Protein AF-A0A819MXW6-F1 (afdb_monomer_lite)

Secondary structure (DSSP, 8-state):
--HHHHHHHHHHHHHHHHHHHHHHHHHHHTTSS-GGGG---TTT---HHHHHHHHHHHHHHHHHS-HHHHHHHHHHHHHHHHHHHHHHHHHHHHH-TTS--SS--TT--

Structure (mmCIF, N/CA/C/O backbone):
data_AF-A0A819MXW6-F1
#
_entry.id   AF-A0A819MXW6-F1
#
loop_
_atom_site.group_PDB
_atom_site.id
_atom_site.type_symbol
_atom_site.label_atom_id
_atom_site.label_alt_id
_atom_site.label_comp_id
_atom_site.label_asym_id
_atom_site.label_entity_id
_atom_site.label_seq_id
_atom_site.pdbx_PDB_ins_code
_atom_site.Cartn_x
_atom_site.Cartn_y
_atom_site.Cartn_z
_atom_site.occupancy
_atom_site.B_iso_or_e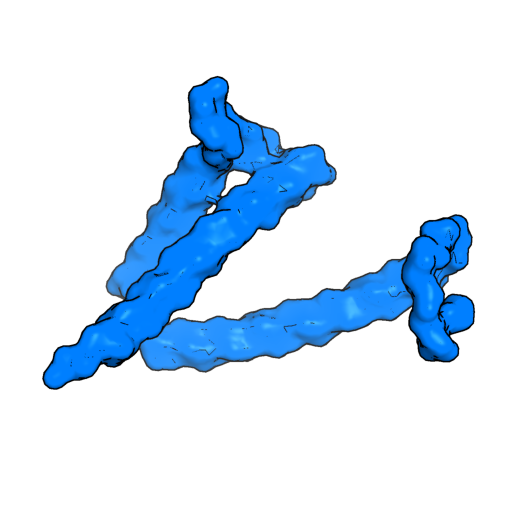quiv
_atom_site.auth_seq_id
_atom_site.auth_comp_id
_atom_site.auth_asym_id
_atom_site.auth_atom_id
_atom_site.pdbx_PDB_model_num
ATOM 1 N N . MET A 1 1 ? 12.802 13.125 -26.694 1.00 53.44 1 MET A N 1
ATOM 2 C CA . MET A 1 1 ? 12.553 12.182 -25.583 1.00 53.44 1 MET A CA 1
ATOM 3 C C . MET A 1 1 ? 11.896 12.985 -24.483 1.00 53.44 1 MET A C 1
ATOM 5 O O . MET A 1 1 ? 12.552 13.777 -23.820 1.00 53.44 1 MET A O 1
ATOM 9 N N . ASP A 1 2 ? 10.575 12.910 -24.430 1.00 79.19 2 ASP A N 1
ATOM 10 C CA . ASP A 1 2 ? 9.726 13.877 -23.742 1.00 79.19 2 ASP A CA 1
ATOM 11 C C . ASP A 1 2 ? 9.744 13.643 -22.232 1.00 79.19 2 ASP A C 1
ATOM 13 O O . ASP A 1 2 ? 9.529 12.521 -21.782 1.00 79.19 2 ASP A O 1
ATOM 17 N N . LEU A 1 3 ? 9.952 14.697 -21.436 1.00 85.25 3 LEU A N 1
ATOM 18 C CA . LEU A 1 3 ? 9.963 14.667 -19.961 1.00 85.25 3 LEU A CA 1
ATOM 19 C C . LEU A 1 3 ? 8.802 13.842 -19.360 1.00 85.25 3 LEU A C 1
ATOM 21 O O . LEU A 1 3 ? 8.952 13.180 -18.334 1.00 85.25 3 LEU A O 1
ATOM 25 N N . ARG A 1 4 ? 7.652 13.829 -20.044 1.00 83.88 4 ARG A N 1
ATOM 26 C CA . ARG A 1 4 ? 6.445 13.073 -19.681 1.00 83.88 4 ARG A CA 1
ATOM 27 C C . ARG A 1 4 ? 6.646 11.553 -19.690 1.00 83.88 4 ARG A C 1
ATOM 29 O O . ARG A 1 4 ? 6.103 10.881 -18.821 1.00 83.88 4 ARG A O 1
ATOM 36 N N . ALA A 1 5 ? 7.439 11.019 -20.619 1.00 89.94 5 ALA A N 1
ATOM 37 C CA . ALA A 1 5 ? 7.674 9.580 -20.753 1.00 89.94 5 ALA A CA 1
ATOM 38 C C . ALA A 1 5 ? 8.406 8.980 -19.539 1.00 89.94 5 ALA A C 1
ATOM 40 O O . ALA A 1 5 ? 8.239 7.801 -19.249 1.00 89.94 5 ALA A O 1
ATOM 41 N N . ILE A 1 6 ? 9.182 9.792 -18.813 1.00 89.94 6 ILE A N 1
ATOM 42 C CA . ILE A 1 6 ? 9.935 9.361 -17.625 1.00 89.94 6 ILE A CA 1
ATOM 43 C C . ILE A 1 6 ? 9.199 9.758 -16.341 1.00 89.94 6 ILE A C 1
ATOM 45 O O . ILE A 1 6 ? 9.156 8.979 -15.388 1.00 89.94 6 ILE A O 1
ATOM 49 N N . ALA A 1 7 ? 8.584 10.945 -16.314 1.00 91.94 7 ALA A N 1
ATOM 50 C CA . ALA A 1 7 ? 7.920 11.469 -15.122 1.00 91.94 7 ALA A CA 1
ATOM 51 C C . ALA A 1 7 ? 6.706 10.628 -14.689 1.00 91.94 7 ALA A C 1
ATOM 53 O O . ALA A 1 7 ? 6.508 10.397 -13.498 1.00 91.94 7 ALA A O 1
ATOM 54 N N . THR A 1 8 ? 5.895 10.143 -15.633 1.00 90.19 8 THR A N 1
ATOM 55 C CA . THR A 1 8 ? 4.681 9.375 -15.313 1.00 90.19 8 THR A CA 1
ATOM 56 C C . THR A 1 8 ? 4.959 8.002 -14.680 1.00 90.19 8 THR A C 1
ATOM 58 O O . THR A 1 8 ? 4.403 7.738 -13.612 1.00 90.19 8 THR A O 1
ATOM 61 N N . PRO A 1 9 ? 5.809 7.123 -15.249 1.00 90.06 9 PRO A N 1
ATOM 62 C CA . PRO A 1 9 ? 6.060 5.810 -14.647 1.00 90.06 9 PRO A CA 1
ATOM 63 C C . PRO A 1 9 ? 6.791 5.885 -13.299 1.00 90.06 9 PRO A C 1
ATOM 65 O O . PRO A 1 9 ? 6.665 4.968 -12.494 1.00 90.06 9 PRO A O 1
ATOM 68 N N . THR A 1 10 ? 7.516 6.971 -13.013 1.00 91.00 10 THR A N 1
ATOM 69 C CA . THR A 1 10 ? 8.186 7.161 -11.714 1.00 91.00 10 THR A CA 1
ATOM 70 C C . THR A 1 10 ? 7.280 7.785 -10.656 1.00 91.00 10 THR A C 1
ATOM 72 O O . THR A 1 10 ? 7.349 7.391 -9.493 1.00 91.00 10 THR A O 1
ATOM 75 N N . THR A 1 11 ? 6.403 8.729 -11.015 1.00 94.19 11 THR A N 1
ATOM 76 C CA . THR A 1 11 ? 5.578 9.437 -10.019 1.00 94.19 11 THR A CA 1
ATOM 77 C C . THR A 1 11 ? 4.502 8.552 -9.383 1.00 94.19 11 THR A C 1
ATOM 79 O O . THR A 1 11 ? 4.326 8.594 -8.168 1.00 94.19 11 THR A O 1
ATOM 82 N N . VAL A 1 12 ? 3.832 7.698 -10.165 1.00 92.06 12 VAL A N 1
ATOM 83 C CA . VAL A 1 12 ? 2.729 6.846 -9.680 1.00 92.06 12 VAL A CA 1
ATOM 84 C C . VAL A 1 12 ? 3.155 5.914 -8.532 1.00 92.06 12 VAL A C 1
ATOM 86 O O . VAL A 1 12 ? 2.539 5.990 -7.466 1.00 92.06 12 VAL A O 1
ATOM 89 N N . PRO A 1 13 ? 4.202 5.072 -8.664 1.00 90.44 13 PRO A N 1
ATOM 90 C CA . PRO A 1 13 ? 4.611 4.183 -7.576 1.00 90.44 13 PRO A CA 1
ATOM 91 C C . PRO A 1 13 ? 5.098 4.950 -6.339 1.00 90.44 13 PRO A C 1
ATOM 93 O O . PRO A 1 13 ? 4.826 4.522 -5.218 1.00 90.44 13 PRO A O 1
ATOM 96 N N . LEU A 1 14 ? 5.743 6.113 -6.513 1.00 90.88 14 LEU A N 1
ATOM 97 C CA . LEU A 1 14 ? 6.141 6.972 -5.392 1.00 90.88 14 LEU A CA 1
ATOM 98 C C . LEU A 1 14 ? 4.919 7.461 -4.600 1.00 90.88 14 LEU A C 1
ATOM 100 O O . LEU A 1 14 ? 4.895 7.350 -3.374 1.00 90.88 14 LEU A O 1
ATOM 104 N N . THR A 1 15 ? 3.877 7.950 -5.277 1.00 92.94 15 THR A N 1
ATOM 105 C CA . THR A 1 15 ? 2.635 8.380 -4.615 1.00 92.94 15 THR A CA 1
ATOM 106 C C . THR A 1 15 ? 1.926 7.219 -3.911 1.00 92.94 15 THR A C 1
ATOM 108 O O . THR A 1 15 ? 1.392 7.400 -2.811 1.00 92.94 15 THR A O 1
ATOM 111 N N . LEU A 1 16 ? 1.943 6.016 -4.493 1.00 91.00 16 LEU A N 1
ATOM 112 C CA . LEU A 1 16 ? 1.326 4.831 -3.890 1.00 91.00 16 LEU A CA 1
ATOM 113 C C . LEU A 1 16 ? 2.064 4.364 -2.630 1.00 91.00 16 LEU A C 1
ATOM 115 O O . LEU A 1 16 ? 1.40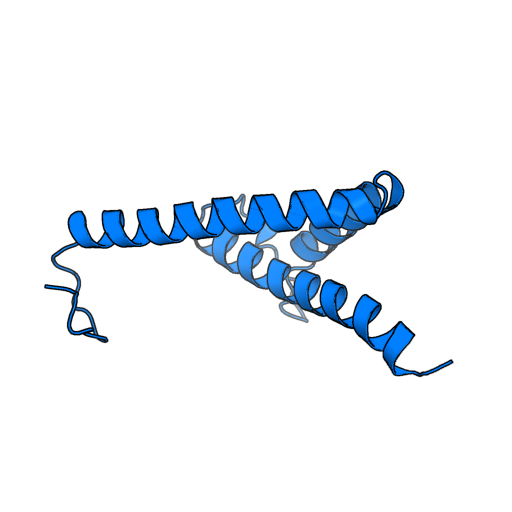9 4.097 -1.624 1.00 91.00 16 LEU A O 1
ATOM 119 N N . LEU A 1 17 ? 3.400 4.347 -2.631 1.00 88.81 17 LEU A N 1
ATOM 120 C CA . LEU A 1 17 ? 4.200 4.020 -1.442 1.00 88.81 17 LEU A CA 1
ATOM 121 C C . LEU A 1 17 ? 3.915 4.994 -0.288 1.00 88.81 17 LEU A C 1
ATOM 123 O O . LEU A 1 17 ? 3.716 4.584 0.859 1.00 88.81 17 LEU A O 1
ATOM 127 N N . LEU A 1 18 ? 3.811 6.289 -0.594 1.00 88.31 18 LEU A N 1
ATOM 128 C CA . LEU A 1 18 ? 3.436 7.308 0.390 1.00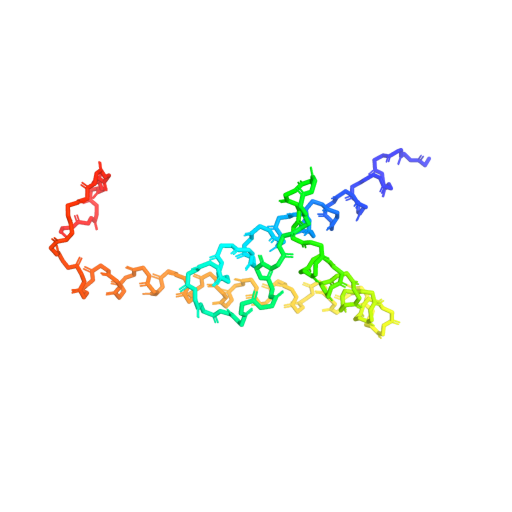 88.31 18 LEU A CA 1
ATOM 129 C C . LEU A 1 18 ? 1.998 7.123 0.904 1.00 88.31 18 LEU A C 1
ATOM 131 O O . LEU A 1 18 ? 1.731 7.368 2.079 1.00 88.31 18 LEU A O 1
ATOM 135 N N . SER A 1 19 ? 1.077 6.659 0.059 1.00 89.44 19 SER A N 1
ATOM 136 C CA . SER A 1 19 ? -0.316 6.394 0.448 1.00 89.44 19 SER A CA 1
ATOM 137 C C . SER A 1 19 ? -0.439 5.141 1.325 1.00 89.44 19 SER A C 1
ATOM 139 O O . SER A 1 19 ? -1.121 5.162 2.350 1.00 89.44 19 SER A O 1
ATOM 141 N N . GLN A 1 20 ? 0.272 4.068 0.971 1.00 87.44 20 GLN A N 1
ATOM 142 C CA . GLN A 1 20 ? 0.242 2.779 1.667 1.00 87.44 20 GLN A CA 1
ATOM 143 C C . GLN A 1 20 ? 0.685 2.897 3.131 1.00 87.44 20 GLN A C 1
ATOM 145 O O . GLN A 1 20 ? 0.070 2.318 4.026 1.00 87.44 20 GLN A O 1
ATOM 150 N N . THR A 1 21 ? 1.713 3.702 3.399 1.00 84.06 21 THR A N 1
ATOM 151 C CA . THR A 1 21 ? 2.236 3.902 4.761 1.00 84.06 21 THR A CA 1
ATOM 152 C C . THR A 1 21 ? 1.214 4.525 5.717 1.00 84.06 21 THR A C 1
ATOM 154 O O . THR A 1 21 ? 1.214 4.192 6.903 1.00 84.06 21 THR A O 1
ATOM 157 N N . ARG A 1 22 ? 0.296 5.366 5.216 1.00 81.75 22 ARG A N 1
ATOM 158 C CA . ARG A 1 22 ? -0.803 5.937 6.015 1.00 81.75 22 ARG A CA 1
ATOM 159 C C . ARG A 1 22 ? -1.864 4.897 6.356 1.00 81.75 22 ARG A C 1
ATOM 161 O O . ARG A 1 22 ? -2.304 4.854 7.499 1.00 81.75 22 ARG A O 1
ATOM 168 N N . ILE A 1 23 ? -2.223 4.051 5.390 1.00 84.00 23 ILE A N 1
ATOM 169 C CA . ILE A 1 23 ? -3.194 2.965 5.585 1.00 84.00 23 ILE A CA 1
ATOM 170 C C . ILE A 1 23 ? -2.673 1.978 6.636 1.00 84.00 23 ILE A C 1
ATOM 172 O O . ILE A 1 23 ? -3.397 1.619 7.563 1.00 84.00 23 ILE A O 1
ATOM 176 N N . PHE A 1 24 ? -1.398 1.588 6.551 1.00 80.25 24 PHE A N 1
ATOM 177 C CA . PHE A 1 24 ? -0.794 0.708 7.554 1.00 80.25 24 PHE A CA 1
ATOM 178 C C . PHE A 1 24 ? -0.725 1.341 8.941 1.00 80.25 24 PHE A C 1
ATOM 180 O O . PHE A 1 24 ? -0.936 0.645 9.931 1.00 80.25 24 PHE A O 1
ATOM 187 N N . TYR A 1 25 ? -0.475 2.647 9.026 1.00 78.19 25 TYR A N 1
ATOM 188 C CA . TYR A 1 25 ? -0.506 3.359 10.299 1.00 78.19 25 TYR A CA 1
ATOM 189 C C . TYR A 1 25 ? -1.904 3.337 10.934 1.00 78.19 25 TYR A C 1
ATOM 191 O O . TYR A 1 25 ? -2.029 2.974 12.103 1.00 78.19 25 TYR A O 1
ATOM 199 N N . THR A 1 26 ? -2.956 3.654 10.170 1.00 78.31 26 THR A N 1
ATOM 200 C CA . THR A 1 26 ? -4.338 3.600 10.678 1.00 78.31 26 THR A CA 1
ATOM 201 C C . THR A 1 26 ? -4.745 2.177 11.057 1.00 78.31 26 THR A C 1
ATOM 203 O O . THR A 1 26 ? -5.268 1.970 12.141 1.00 78.31 26 THR A O 1
ATOM 206 N N . MET A 1 27 ? -4.397 1.172 10.246 1.00 78.38 27 MET A N 1
ATOM 207 C CA . MET A 1 27 ? -4.691 -0.236 10.552 1.00 78.38 27 MET A CA 1
ATOM 208 C C . MET A 1 27 ? -3.953 -0.756 11.798 1.00 78.38 27 MET A C 1
ATOM 210 O O . MET A 1 27 ? -4.485 -1.595 12.525 1.00 78.38 27 MET A O 1
ATOM 214 N N . ALA A 1 28 ? -2.732 -0.277 12.058 1.00 73.50 28 ALA A N 1
ATOM 215 C CA . ALA A 1 28 ? -1.992 -0.598 13.278 1.00 73.50 28 ALA A CA 1
ATOM 216 C C . ALA A 1 28 ? -2.559 0.130 14.508 1.00 73.50 28 ALA A C 1
ATOM 218 O O . ALA A 1 28 ? -2.550 -0.429 15.602 1.00 73.50 28 ALA A O 1
ATOM 219 N N . HIS A 1 29 ? -3.091 1.343 14.331 1.00 69.19 29 HIS A N 1
ATOM 220 C CA . HIS A 1 29 ? -3.802 2.076 15.380 1.00 69.19 29 HIS A CA 1
ATOM 221 C C . HIS A 1 29 ? -5.154 1.429 15.725 1.00 69.19 29 HIS A C 1
ATOM 223 O O . HIS A 1 29 ? -5.518 1.354 16.895 1.00 69.19 29 HIS A O 1
ATOM 229 N N . ASP A 1 30 ? -5.852 0.883 14.727 1.00 73.25 30 ASP A N 1
ATOM 230 C CA . ASP A 1 30 ? -7.107 0.140 14.898 1.00 73.25 30 ASP A CA 1
ATOM 231 C C . ASP A 1 30 ? -6.888 -1.274 15.490 1.00 73.25 30 ASP A C 1
ATOM 233 O O . ASP A 1 30 ? -7.841 -2.022 15.702 1.00 73.25 30 ASP A O 1
ATOM 237 N N . GLY A 1 31 ? -5.633 -1.656 15.772 1.00 66.19 31 GLY A N 1
ATOM 238 C CA . GLY A 1 31 ? -5.263 -2.918 16.424 1.00 66.19 31 GLY A CA 1
ATOM 239 C C . GLY A 1 31 ? -5.244 -4.147 15.507 1.00 66.19 31 GLY A C 1
ATOM 240 O O . GLY A 1 31 ? -4.964 -5.248 15.978 1.00 66.19 31 GLY A O 1
ATOM 241 N N . SER A 1 32 ? -5.497 -3.983 14.202 1.00 61.66 32 SER A N 1
ATOM 242 C CA . SER A 1 32 ? -5.514 -5.086 13.224 1.00 61.66 32 SER A CA 1
ATOM 243 C C . SER A 1 32 ? -4.114 -5.562 12.811 1.00 61.66 32 SER A C 1
ATOM 245 O O . SER A 1 32 ? -3.980 -6.615 12.187 1.00 61.66 32 SER A O 1
ATOM 247 N N . LEU A 1 33 ? -3.073 -4.789 13.122 1.00 61.19 33 LEU A N 1
ATOM 248 C CA . LEU A 1 33 ? -1.674 -5.079 12.809 1.00 61.19 33 LEU A CA 1
ATOM 249 C C . LEU A 1 33 ? -0.817 -4.911 14.078 1.00 61.19 33 LEU A C 1
ATOM 251 O O . LEU A 1 33 ? -1.135 -4.065 14.915 1.00 61.19 33 LEU A O 1
ATOM 255 N N . PRO A 1 34 ? 0.274 -5.684 14.250 1.00 57.62 34 PRO A N 1
ATOM 256 C CA . PRO A 1 34 ? 1.114 -5.614 15.445 1.00 57.62 34 PRO A CA 1
ATOM 257 C C . PRO A 1 34 ? 1.668 -4.198 15.673 1.00 57.62 34 PRO A C 1
ATOM 259 O O . PRO A 1 34 ? 2.197 -3.570 14.753 1.00 57.62 34 PRO A O 1
ATOM 262 N N . LEU A 1 35 ? 1.606 -3.728 16.929 1.00 59.19 35 LEU A N 1
ATOM 263 C CA . LEU A 1 35 ? 1.925 -2.356 17.378 1.00 59.19 35 LEU A CA 1
ATOM 264 C C . LEU A 1 35 ? 3.311 -1.837 16.942 1.00 59.19 35 LEU A C 1
ATOM 266 O O . LEU A 1 35 ? 3.570 -0.636 16.942 1.00 59.19 35 LEU A O 1
ATOM 270 N N . VAL A 1 36 ? 4.213 -2.740 16.556 1.00 61.06 36 VAL A N 1
ATOM 271 C CA . VAL A 1 36 ? 5.553 -2.430 16.041 1.00 61.06 36 VAL A CA 1
ATOM 272 C C . VAL A 1 36 ? 5.487 -1.595 14.751 1.00 61.06 36 VAL A C 1
ATOM 274 O O . VAL A 1 36 ? 6.353 -0.75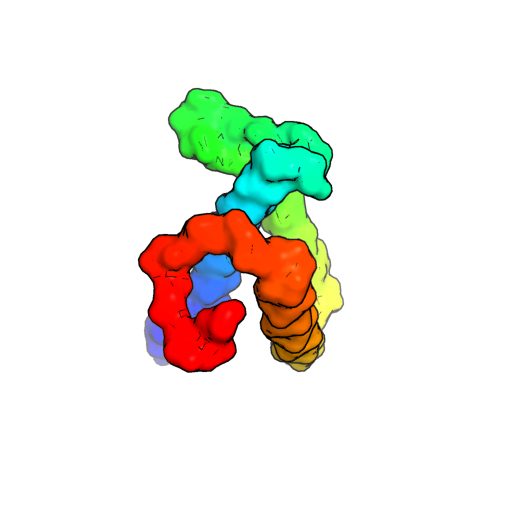0 14.530 1.00 61.06 36 VAL A O 1
ATOM 277 N N . LEU A 1 37 ? 4.429 -1.755 13.946 1.00 57.28 37 LEU A N 1
ATOM 278 C CA . LEU A 1 37 ? 4.161 -0.962 12.734 1.00 57.28 37 LEU A CA 1
ATOM 279 C C . LEU A 1 37 ? 3.598 0.441 13.041 1.00 57.28 37 LEU A C 1
ATOM 281 O O . LEU A 1 37 ? 3.674 1.334 12.197 1.00 57.28 37 LEU A O 1
ATOM 285 N N . ALA A 1 38 ? 3.088 0.664 14.258 1.00 56.19 38 ALA A N 1
ATOM 286 C CA . ALA A 1 38 ? 2.624 1.968 14.738 1.00 56.19 38 ALA A CA 1
ATOM 287 C C . ALA A 1 38 ? 3.750 2.810 15.370 1.00 56.19 38 ALA A C 1
ATOM 289 O O . ALA A 1 38 ? 3.502 3.925 15.836 1.00 56.19 38 ALA A O 1
ATOM 290 N N . LYS A 1 39 ? 4.996 2.307 15.402 1.00 57.00 39 LYS A N 1
ATOM 291 C CA . LYS A 1 39 ? 6.132 3.016 16.006 1.00 57.00 39 LYS A CA 1
ATOM 292 C C . LYS A 1 39 ? 6.555 4.201 15.131 1.00 57.00 39 LYS A C 1
ATOM 294 O O . LYS A 1 39 ? 7.403 4.093 14.245 1.00 57.00 39 LYS A O 1
ATOM 299 N N . LEU A 1 40 ? 5.935 5.344 15.402 1.00 58.75 40 LEU A N 1
ATOM 300 C CA . LEU A 1 40 ? 6.225 6.634 14.786 1.00 58.75 40 LEU A CA 1
ATOM 301 C C . LEU A 1 40 ? 7.629 7.121 15.150 1.00 58.75 40 LEU A C 1
ATOM 303 O O . LEU A 1 40 ? 8.091 6.963 16.283 1.00 58.75 40 LEU A O 1
ATOM 307 N N . HIS A 1 41 ? 8.305 7.759 14.194 1.00 52.94 41 HIS A N 1
ATOM 308 C CA . HIS A 1 41 ? 9.506 8.525 14.506 1.00 52.94 41 HIS A CA 1
ATOM 309 C C . HIS A 1 41 ? 9.121 9.809 15.263 1.00 52.94 41 HIS A C 1
ATOM 311 O O . HIS A 1 41 ? 8.260 10.560 14.809 1.00 52.94 41 HIS A O 1
ATOM 317 N N . SER A 1 42 ? 9.776 10.071 16.400 1.00 48.09 42 SER A N 1
ATOM 318 C CA . SER A 1 42 ? 9.395 11.117 17.367 1.00 48.09 42 SER A CA 1
ATOM 319 C C . SER A 1 42 ? 9.493 12.564 16.855 1.00 48.09 42 SER A C 1
ATOM 321 O O . SER A 1 42 ? 8.953 13.448 17.509 1.00 48.09 42 SER A O 1
ATOM 323 N N . GLN A 1 43 ? 10.182 12.827 15.737 1.00 52.88 43 GLN A N 1
ATOM 324 C CA . GLN A 1 43 ? 10.361 14.188 15.200 1.00 52.88 43 GLN A CA 1
ATOM 325 C C . GLN A 1 43 ? 9.568 14.475 13.920 1.00 52.88 43 GLN A C 1
ATOM 327 O O . GLN A 1 43 ? 9.171 15.611 13.700 1.00 52.88 43 GLN A O 1
ATOM 332 N N . THR A 1 44 ? 9.328 13.472 13.071 1.00 59.69 44 THR A N 1
ATOM 333 C CA . THR A 1 44 ? 8.637 13.666 11.781 1.00 59.69 44 THR A CA 1
ATOM 334 C C . THR A 1 44 ? 7.238 13.067 11.750 1.00 59.69 44 THR A C 1
ATOM 336 O O . THR A 1 44 ? 6.544 13.220 10.748 1.00 59.69 44 THR A O 1
ATOM 339 N N . THR A 1 45 ? 6.828 12.347 12.804 1.00 61.59 45 THR A N 1
ATOM 340 C CA . THR A 1 45 ? 5.528 11.650 12.872 1.00 61.59 45 THR A CA 1
ATOM 341 C C . THR A 1 45 ? 5.301 10.753 11.645 1.00 61.59 45 THR A C 1
ATOM 343 O O . THR A 1 45 ? 4.174 10.470 11.248 1.00 61.59 45 THR A O 1
ATOM 346 N N . THR A 1 46 ? 6.390 10.297 11.016 1.00 64.62 46 THR A N 1
ATOM 347 C CA . THR A 1 46 ? 6.337 9.392 9.871 1.00 64.62 46 THR A CA 1
ATOM 348 C C . THR A 1 46 ? 6.490 7.951 10.362 1.00 64.62 46 THR A C 1
ATOM 350 O O . THR A 1 46 ? 7.360 7.670 11.201 1.00 64.62 46 THR A O 1
ATOM 353 N N . PRO A 1 47 ? 5.652 7.017 9.880 1.00 68.44 47 PRO A N 1
ATOM 354 C CA . PRO A 1 47 ? 5.750 5.600 10.214 1.00 68.44 47 PRO A CA 1
ATOM 355 C C . PRO A 1 47 ? 6.920 4.963 9.445 1.00 68.44 47 PRO A C 1
ATOM 357 O O . PRO A 1 47 ? 6.736 4.249 8.463 1.00 68.44 47 PRO A O 1
ATOM 360 N N . TRP A 1 48 ? 8.149 5.253 9.885 1.00 72.19 48 TRP A N 1
ATOM 361 C CA . TRP A 1 48 ? 9.384 4.849 9.202 1.00 72.19 48 TRP A CA 1
ATOM 362 C C . TRP A 1 48 ? 9.541 3.326 9.083 1.00 72.19 48 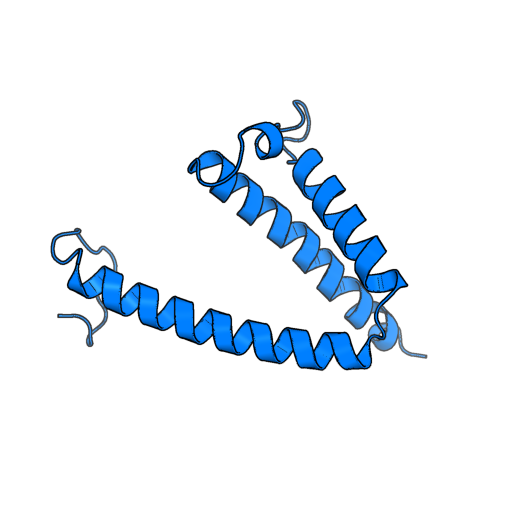TRP A C 1
ATOM 364 O O . TRP A 1 48 ? 10.044 2.848 8.069 1.00 72.19 48 TRP A O 1
ATOM 374 N N . VAL A 1 49 ? 9.062 2.566 10.075 1.00 73.44 49 VAL A N 1
ATOM 375 C CA . VAL A 1 49 ? 9.086 1.093 10.064 1.00 73.44 49 VAL A CA 1
ATOM 376 C C . VAL A 1 49 ? 8.228 0.555 8.916 1.00 73.44 49 VAL A C 1
ATOM 378 O O . VAL A 1 49 ? 8.695 -0.264 8.128 1.00 73.44 49 VAL A O 1
ATOM 381 N N . SER A 1 50 ? 7.005 1.067 8.762 1.00 77.06 50 SER A N 1
ATOM 382 C CA . SER A 1 50 ? 6.082 0.661 7.694 1.00 77.06 50 SER A CA 1
ATOM 383 C C . SER A 1 50 ? 6.593 1.057 6.309 1.00 77.06 50 SER A C 1
ATOM 385 O O . SER A 1 50 ? 6.469 0.275 5.366 1.00 77.06 50 SER A O 1
ATOM 387 N N . THR A 1 51 ? 7.217 2.234 6.183 1.00 84.44 51 THR A N 1
ATOM 388 C CA . THR A 1 51 ? 7.849 2.676 4.930 1.00 84.44 51 THR A CA 1
ATOM 389 C C . THR A 1 51 ? 9.026 1.785 4.552 1.00 84.44 51 THR A C 1
ATOM 391 O O . THR A 1 51 ? 9.123 1.365 3.401 1.00 84.44 51 THR A O 1
ATOM 394 N N . LEU A 1 52 ? 9.901 1.459 5.507 1.00 83.00 52 LEU A N 1
ATOM 395 C CA . LEU A 1 52 ? 11.081 0.639 5.248 1.00 83.00 52 LEU A CA 1
ATOM 396 C C . LEU A 1 52 ? 10.691 -0.792 4.863 1.00 83.00 52 LEU A C 1
ATOM 398 O O . LEU A 1 52 ? 11.201 -1.316 3.878 1.00 83.00 52 LEU A O 1
ATOM 402 N N . ILE A 1 53 ? 9.747 -1.397 5.588 1.00 83.56 53 ILE A N 1
ATOM 403 C CA . ILE A 1 53 ? 9.250 -2.746 5.287 1.00 83.56 53 ILE A CA 1
ATOM 404 C C . ILE A 1 53 ? 8.608 -2.783 3.897 1.00 83.56 53 ILE A C 1
ATOM 406 O O . ILE A 1 53 ? 8.964 -3.634 3.085 1.00 83.56 53 ILE A O 1
ATOM 410 N N . SER A 1 54 ? 7.710 -1.839 3.597 1.00 85.25 54 SER A N 1
ATOM 411 C CA . SER A 1 54 ? 7.025 -1.792 2.297 1.00 85.25 54 SER A CA 1
ATOM 412 C C . SER A 1 54 ? 8.001 -1.508 1.152 1.00 85.25 54 SER A C 1
ATOM 414 O O . SER A 1 54 ? 7.893 -2.111 0.089 1.00 85.25 54 SER A O 1
ATOM 416 N N . GLY A 1 55 ? 8.989 -0.634 1.375 1.00 86.81 55 GLY A N 1
ATOM 417 C CA . GLY A 1 55 ? 10.031 -0.314 0.401 1.00 86.81 55 GLY A CA 1
ATOM 418 C C . GLY A 1 55 ? 10.954 -1.496 0.104 1.00 86.81 55 GLY A C 1
ATOM 419 O O . GLY A 1 55 ? 11.193 -1.790 -1.063 1.00 86.81 55 GLY A O 1
ATOM 420 N N . ILE A 1 56 ? 11.417 -2.215 1.134 1.00 88.62 56 ILE A N 1
ATOM 421 C CA . ILE A 1 56 ? 12.229 -3.433 0.967 1.00 88.62 56 ILE A CA 1
ATOM 422 C C . ILE A 1 56 ? 11.423 -4.507 0.236 1.00 88.62 56 ILE A C 1
ATOM 424 O O . ILE A 1 56 ? 11.921 -5.115 -0.708 1.00 88.62 56 ILE A O 1
ATOM 428 N N . PHE A 1 57 ? 10.170 -4.717 0.634 1.00 87.50 57 PHE A N 1
ATOM 429 C CA . PHE A 1 57 ? 9.295 -5.696 -0.003 1.00 87.50 57 PHE A CA 1
ATOM 430 C C . PHE A 1 57 ? 9.058 -5.370 -1.485 1.00 87.50 57 PHE A C 1
ATOM 432 O O . PHE A 1 57 ? 9.204 -6.239 -2.343 1.00 87.50 57 PHE A O 1
ATOM 439 N N . CYS A 1 58 ? 8.781 -4.102 -1.797 1.00 88.06 58 CYS A N 1
ATOM 440 C CA . CYS A 1 58 ? 8.627 -3.621 -3.167 1.00 88.06 58 CYS A CA 1
ATOM 441 C C . CYS A 1 58 ? 9.920 -3.790 -3.982 1.00 88.06 58 CYS A C 1
ATOM 443 O O . CYS A 1 58 ? 9.873 -4.292 -5.102 1.00 88.06 58 CYS A O 1
ATOM 445 N N . ALA A 1 59 ? 11.081 -3.450 -3.411 1.00 88.56 59 ALA A N 1
ATOM 446 C CA . ALA A 1 59 ? 12.376 -3.596 -4.076 1.00 88.56 59 ALA A CA 1
ATOM 447 C C . ALA A 1 59 ? 12.711 -5.064 -4.391 1.00 88.56 59 ALA A C 1
ATOM 449 O O . ALA A 1 59 ? 13.181 -5.365 -5.487 1.00 88.56 59 ALA A O 1
ATOM 450 N N . LEU A 1 60 ? 12.427 -5.982 -3.461 1.00 90.56 60 LEU A N 1
ATOM 451 C CA . LEU A 1 60 ? 12.634 -7.418 -3.664 1.00 90.56 60 LEU A CA 1
ATOM 452 C C . LEU A 1 60 ? 11.737 -7.964 -4.779 1.00 90.56 60 LEU A C 1
ATOM 454 O O . LEU A 1 60 ? 12.221 -8.653 -5.674 1.00 90.56 60 LEU A O 1
ATOM 458 N N . ILE A 1 61 ? 10.445 -7.628 -4.762 1.00 85.75 61 ILE A N 1
ATOM 459 C CA . ILE A 1 61 ? 9.490 -8.105 -5.773 1.00 85.75 61 ILE A CA 1
ATOM 460 C C . ILE A 1 61 ? 9.802 -7.509 -7.145 1.00 85.75 61 ILE A C 1
ATOM 462 O O . ILE A 1 61 ? 9.817 -8.234 -8.140 1.00 85.75 61 ILE A O 1
ATOM 466 N N . SER A 1 62 ? 10.105 -6.211 -7.198 1.00 85.69 62 SER A N 1
ATOM 467 C CA . SER A 1 62 ? 10.449 -5.518 -8.440 1.00 85.69 62 SER A CA 1
ATOM 468 C C . SER A 1 62 ? 11.752 -6.024 -9.064 1.00 85.69 62 SER A C 1
ATOM 470 O O . SER A 1 62 ? 11.919 -5.885 -10.271 1.00 85.69 62 SER A O 1
ATOM 472 N N . GLY A 1 63 ? 12.680 -6.575 -8.274 1.00 86.12 63 GLY A N 1
ATOM 473 C CA . GLY A 1 63 ? 13.931 -7.140 -8.788 1.00 86.12 63 GLY A CA 1
ATOM 474 C C . GLY A 1 63 ? 13.783 -8.539 -9.392 1.00 86.12 63 GLY A C 1
ATOM 475 O O . GLY A 1 63 ? 14.625 -8.945 -10.188 1.00 86.12 63 GLY A O 1
ATOM 476 N N . ILE A 1 64 ? 12.732 -9.278 -9.020 1.00 85.62 64 ILE A N 1
ATOM 477 C CA . ILE A 1 64 ? 12.541 -10.687 -9.404 1.00 85.62 64 ILE A CA 1
ATOM 478 C C . ILE A 1 64 ? 11.453 -10.838 -10.480 1.00 85.62 64 ILE A C 1
ATOM 480 O O . ILE A 1 64 ? 11.555 -11.722 -11.329 1.00 85.62 64 ILE A O 1
ATOM 484 N N . CYS A 1 65 ? 10.411 -9.999 -10.465 1.00 84.00 65 CYS A N 1
ATOM 485 C CA . CYS A 1 65 ? 9.276 -10.113 -11.386 1.00 84.00 65 CYS A CA 1
ATOM 486 C C . CYS A 1 65 ? 9.390 -9.174 -12.602 1.00 84.00 65 CYS A C 1
ATOM 488 O O . CYS A 1 65 ? 9.682 -7.990 -12.431 1.00 84.00 65 CYS A O 1
ATOM 490 N N . PRO A 1 66 ? 9.085 -9.652 -13.824 1.00 85.00 66 PRO A N 1
ATOM 491 C CA . PRO A 1 66 ? 8.989 -8.795 -15.004 1.00 85.00 66 PRO A CA 1
ATOM 492 C C . PRO A 1 66 ? 7.753 -7.883 -14.935 1.00 85.00 66 PRO A C 1
ATOM 494 O O . PRO A 1 66 ? 6.679 -8.294 -14.484 1.00 85.00 66 PRO A O 1
ATOM 497 N N . VAL A 1 67 ? 7.905 -6.644 -15.416 1.00 84.44 67 VAL A N 1
ATOM 498 C CA . VAL A 1 67 ? 6.876 -5.583 -15.350 1.00 84.44 67 VAL A CA 1
ATOM 499 C C . VAL A 1 67 ? 5.572 -5.940 -16.065 1.00 84.44 67 VAL A C 1
ATOM 501 O O . VAL A 1 67 ? 4.508 -5.490 -15.645 1.00 84.44 67 VAL A O 1
ATOM 504 N N . ASP A 1 68 ? 5.636 -6.793 -17.087 1.00 84.81 68 ASP A N 1
ATOM 505 C CA . ASP A 1 68 ? 4.465 -7.194 -17.872 1.00 84.81 68 ASP A CA 1
ATOM 506 C C . ASP A 1 68 ? 3.482 -8.023 -17.029 1.00 84.81 68 ASP A C 1
ATOM 508 O O . ASP A 1 68 ? 2.289 -7.727 -16.961 1.00 84.81 68 ASP A O 1
ATOM 512 N N . ILE A 1 69 ? 3.999 -8.997 -16.273 1.00 87.38 69 ILE A N 1
ATOM 513 C CA . ILE A 1 69 ? 3.191 -9.882 -15.418 1.00 87.38 69 ILE A CA 1
ATOM 514 C C . ILE A 1 69 ? 2.697 -9.130 -14.170 1.00 87.38 69 ILE A C 1
ATOM 516 O O . ILE A 1 69 ? 1.602 -9.385 -13.658 1.00 87.38 69 ILE A O 1
ATOM 520 N N . LEU A 1 70 ? 3.481 -8.160 -13.685 1.00 86.50 70 LEU A N 1
ATOM 521 C CA . LEU A 1 70 ? 3.086 -7.268 -12.590 1.00 86.50 70 LEU A CA 1
ATOM 522 C C . LEU A 1 70 ? 1.811 -6.486 -12.941 1.00 86.50 70 LEU A C 1
ATOM 524 O O . LEU A 1 70 ? 0.935 -6.344 -12.089 1.00 86.50 70 LEU A O 1
ATOM 528 N N . GLY A 1 71 ? 1.659 -6.025 -14.186 1.00 86.31 71 GLY A N 1
ATOM 529 C CA . GLY A 1 71 ? 0.462 -5.303 -14.629 1.00 86.31 71 GLY A CA 1
ATOM 530 C C . GLY A 1 71 ? -0.804 -6.170 -14.639 1.00 86.31 71 GLY A C 1
ATOM 531 O O . GLY A 1 71 ? -1.852 -5.757 -14.125 1.00 86.31 71 GLY A O 1
ATOM 532 N N . GLU A 1 72 ? -0.705 -7.390 -15.170 1.00 90.31 72 GLU A N 1
ATOM 533 C CA . GLU A 1 72 ? -1.829 -8.336 -15.254 1.00 90.31 72 GLU A CA 1
ATOM 534 C C . GLU A 1 72 ? -2.305 -8.796 -13.866 1.00 90.31 72 GLU A C 1
ATOM 536 O O . GLU A 1 72 ? -3.504 -8.785 -13.553 1.00 90.31 72 GLU A O 1
ATOM 541 N N . THR A 1 73 ? -1.356 -9.138 -12.990 1.00 91.75 73 THR A N 1
ATOM 542 C CA . THR A 1 73 ? -1.639 -9.566 -11.610 1.00 91.75 73 THR A CA 1
ATOM 543 C C . THR A 1 73 ? -2.169 -8.418 -10.747 1.00 91.75 73 THR A C 1
ATOM 545 O O . THR A 1 73 ? -3.102 -8.607 -9.957 1.00 91.75 73 THR A O 1
ATOM 548 N N . THR A 1 74 ? -1.663 -7.198 -10.945 1.00 91.56 74 THR A N 1
ATOM 549 C CA . THR A 1 74 ? -2.172 -5.998 -10.260 1.00 91.56 74 THR A CA 1
ATOM 550 C C . THR A 1 74 ? -3.614 -5.704 -10.664 1.00 91.56 74 THR A C 1
ATOM 552 O O . THR A 1 74 ? -4.467 -5.494 -9.803 1.00 91.56 74 THR A O 1
ATOM 555 N N . SER A 1 75 ? -3.929 -5.757 -11.957 1.00 94.81 75 SER A N 1
ATOM 556 C CA . SER A 1 75 ? -5.293 -5.496 -12.438 1.00 94.81 75 SER A CA 1
ATOM 557 C C . SER A 1 75 ? -6.291 -6.523 -11.892 1.00 94.81 75 SER A C 1
ATOM 559 O O . SER A 1 75 ? -7.359 -6.161 -11.395 1.00 94.81 75 SER A O 1
ATOM 561 N N . THR A 1 76 ? -5.915 -7.804 -11.903 1.00 95.75 76 THR A N 1
ATOM 562 C CA . THR A 1 76 ? -6.758 -8.890 -11.380 1.00 95.75 76 THR A CA 1
ATOM 563 C C . THR A 1 76 ? -6.991 -8.755 -9.870 1.00 95.75 76 THR A C 1
ATOM 565 O O . THR A 1 76 ? -8.121 -8.909 -9.400 1.00 95.75 76 THR A O 1
ATOM 568 N N . SER A 1 77 ? -5.959 -8.402 -9.096 1.00 93.50 77 SER A N 1
ATOM 569 C CA . SER A 1 77 ? -6.092 -8.197 -7.644 1.00 93.50 77 SER A CA 1
ATOM 570 C C . SER A 1 77 ? -6.961 -6.987 -7.289 1.00 93.50 77 SER A C 1
ATOM 572 O O . SER A 1 77 ? -7.752 -7.059 -6.341 1.00 93.50 77 SER A O 1
ATOM 574 N N . ALA A 1 78 ? -6.888 -5.907 -8.073 1.00 94.81 78 ALA A N 1
ATOM 575 C CA . ALA A 1 78 ? -7.756 -4.748 -7.902 1.00 94.81 78 ALA A CA 1
ATOM 576 C C . ALA A 1 78 ? -9.231 -5.128 -8.086 1.00 94.81 78 ALA A C 1
ATOM 578 O O . ALA A 1 78 ? -10.053 -4.813 -7.226 1.00 94.81 78 ALA A O 1
ATOM 579 N N . LEU A 1 79 ? -9.566 -5.868 -9.150 1.00 97.00 79 LEU A N 1
ATOM 580 C CA . LEU A 1 79 ? -10.943 -6.309 -9.408 1.00 97.00 79 LEU A CA 1
ATOM 581 C C . LEU A 1 79 ? -11.501 -7.163 -8.263 1.00 97.00 79 LEU A C 1
ATOM 583 O O . LEU A 1 79 ? -12.598 -6.893 -7.774 1.00 97.00 79 LEU A O 1
ATOM 587 N N . ILE A 1 80 ? -10.730 -8.146 -7.790 1.00 97.31 80 ILE A N 1
ATOM 588 C CA . ILE A 1 80 ? -11.131 -9.002 -6.662 1.00 97.31 80 ILE A CA 1
ATOM 589 C C . ILE A 1 80 ? -11.362 -8.156 -5.402 1.00 97.31 80 ILE A C 1
ATOM 591 O O . ILE A 1 80 ? -12.375 -8.313 -4.719 1.00 97.31 80 ILE A O 1
ATOM 595 N N . THR A 1 81 ? -10.459 -7.217 -5.121 1.00 95.94 81 THR A N 1
ATOM 596 C CA . THR A 1 81 ? -10.561 -6.329 -3.957 1.00 95.94 81 THR A CA 1
ATOM 597 C C . THR A 1 81 ? -11.796 -5.434 -4.036 1.00 95.94 81 THR A C 1
ATOM 599 O O . THR A 1 81 ? -12.522 -5.313 -3.051 1.00 95.94 81 THR A O 1
ATOM 602 N N . TYR A 1 82 ? -12.095 -4.849 -5.199 1.00 96.19 82 TYR A N 1
ATOM 603 C CA . TYR A 1 82 ? -13.296 -4.029 -5.377 1.00 96.19 82 TYR A CA 1
ATOM 604 C C . TYR A 1 82 ? -14.579 -4.825 -5.148 1.00 96.19 82 TYR A C 1
ATOM 606 O O . TYR A 1 82 ? -15.472 -4.350 -4.444 1.00 96.19 82 TYR A O 1
ATOM 614 N N . ILE A 1 83 ? -14.659 -6.046 -5.681 1.00 97.19 83 ILE A N 1
ATOM 615 C CA . ILE A 1 83 ? -15.804 -6.934 -5.450 1.00 97.19 83 ILE A CA 1
ATOM 616 C C . ILE A 1 83 ? -15.966 -7.203 -3.947 1.00 97.19 83 ILE A C 1
ATOM 618 O O . ILE A 1 83 ? -17.059 -7.024 -3.405 1.00 97.19 83 ILE A O 1
ATOM 622 N N . LEU A 1 84 ? -14.880 -7.553 -3.251 1.00 96.62 84 LEU A N 1
ATOM 623 C CA . LEU A 1 84 ? -14.899 -7.799 -1.806 1.00 96.62 84 LEU A CA 1
ATOM 624 C C . LEU A 1 84 ? -15.312 -6.563 -1.001 1.00 96.62 84 LEU A C 1
ATOM 626 O O . LEU A 1 84 ? -16.110 -6.689 -0.072 1.00 96.62 84 LEU A O 1
ATOM 630 N N . ILE A 1 85 ? -14.827 -5.371 -1.354 1.00 95.31 85 ILE A N 1
ATOM 631 C CA . ILE A 1 85 ? -15.205 -4.116 -0.688 1.00 95.31 85 ILE A CA 1
ATOM 632 C C . ILE A 1 85 ? -16.700 -3.844 -0.876 1.00 95.31 85 ILE A C 1
ATOM 634 O O . ILE A 1 85 ? -17.395 -3.553 0.099 1.00 95.31 85 ILE A O 1
ATOM 638 N N . HIS A 1 86 ? -17.226 -3.979 -2.096 1.00 93.56 86 HIS A N 1
ATOM 639 C CA . HIS A 1 86 ? -18.652 -3.771 -2.352 1.00 93.56 86 HIS A CA 1
ATOM 640 C C . HIS A 1 86 ? -19.526 -4.761 -1.578 1.00 93.56 86 HIS A C 1
ATOM 642 O O . HIS A 1 86 ? -20.500 -4.347 -0.944 1.00 93.56 86 HIS A O 1
ATOM 648 N N . ILE A 1 87 ? -19.148 -6.041 -1.554 1.00 95.31 87 ILE A N 1
ATOM 649 C CA . ILE A 1 87 ? -19.831 -7.061 -0.750 1.00 95.31 87 ILE A CA 1
ATOM 650 C C . ILE A 1 87 ? -19.762 -6.703 0.740 1.00 95.31 87 ILE A C 1
ATOM 652 O O . ILE A 1 87 ? -20.784 -6.732 1.425 1.00 95.31 87 ILE A O 1
ATOM 656 N N . SER A 1 88 ? -18.592 -6.300 1.237 1.00 90.94 88 SER A N 1
ATOM 657 C CA . SER A 1 88 ? -18.394 -5.925 2.644 1.00 90.94 88 SER A CA 1
ATOM 658 C C . SER A 1 88 ? -19.295 -4.759 3.050 1.00 90.94 88 SER A C 1
ATOM 660 O O . SER A 1 88 ? -19.894 -4.783 4.124 1.00 90.94 88 SER A O 1
ATOM 662 N N . VAL A 1 89 ? -19.467 -3.765 2.171 1.00 88.62 89 VAL A N 1
ATOM 663 C CA . VAL A 1 89 ? -20.391 -2.643 2.396 1.00 88.62 89 VAL A CA 1
ATOM 664 C C . VAL A 1 89 ? -21.845 -3.117 2.450 1.00 88.62 89 VAL A C 1
ATOM 666 O O . VAL A 1 89 ? -22.595 -2.650 3.309 1.00 88.62 89 VAL A O 1
ATOM 669 N N . VAL A 1 90 ? -22.264 -4.038 1.577 1.00 88.50 90 VAL A N 1
ATOM 670 C CA . VAL A 1 90 ? -23.627 -4.605 1.605 1.00 88.50 90 VAL A CA 1
ATOM 671 C C . VAL A 1 90 ? -23.866 -5.376 2.904 1.00 88.50 90 VAL A C 1
ATOM 673 O O . VAL A 1 90 ? -24.864 -5.130 3.581 1.00 88.50 90 VAL A O 1
ATOM 676 N N . ILE A 1 91 ? -22.930 -6.238 3.306 1.00 89.06 91 ILE A N 1
ATOM 677 C CA . ILE A 1 91 ? -23.020 -6.992 4.565 1.00 89.06 91 ILE A CA 1
ATOM 678 C C . ILE A 1 91 ? -23.079 -6.033 5.758 1.00 89.06 91 ILE A C 1
ATOM 680 O O . ILE A 1 91 ? -23.962 -6.158 6.604 1.00 89.06 91 ILE A O 1
ATOM 684 N N . MET A 1 92 ? -22.206 -5.023 5.811 1.00 84.69 92 MET A N 1
ATOM 685 C CA . MET A 1 92 ? -22.210 -4.033 6.892 1.00 84.69 92 MET A CA 1
ATOM 686 C C . MET A 1 92 ? -23.540 -3.271 6.965 1.00 84.69 92 MET A C 1
ATOM 688 O O . MET A 1 92 ? -24.019 -2.980 8.061 1.00 84.69 92 MET A O 1
ATOM 692 N N . ARG A 1 93 ? -24.166 -2.972 5.818 1.00 81.19 93 ARG A N 1
ATOM 693 C CA . ARG A 1 93 ? -25.490 -2.330 5.770 1.00 81.19 93 ARG A CA 1
ATOM 694 C C . ARG A 1 93 ? -26.590 -3.212 6.349 1.00 81.19 93 ARG A C 1
ATOM 696 O O . ARG A 1 93 ? -27.460 -2.674 7.032 1.00 81.19 93 ARG A O 1
ATOM 703 N N . LEU A 1 94 ? -26.537 -4.519 6.099 1.00 80.12 94 LEU A N 1
ATOM 704 C CA . LEU A 1 94 ? -27.510 -5.484 6.612 1.00 80.12 94 LEU A CA 1
ATOM 705 C C . LEU A 1 94 ? -27.321 -5.744 8.113 1.00 80.12 94 LEU A C 1
ATOM 707 O O . LEU A 1 94 ? -28.299 -5.739 8.857 1.00 80.12 94 LEU A O 1
ATOM 711 N N . THR A 1 95 ? -26.079 -5.914 8.570 1.00 82.56 95 THR A N 1
ATOM 712 C CA . THR A 1 95 ? -25.774 -6.241 9.973 1.00 82.56 95 THR A CA 1
ATOM 713 C C . THR A 1 95 ? -25.906 -5.028 10.897 1.00 82.56 95 THR A C 1
ATOM 715 O O . THR A 1 95 ? -26.464 -5.134 11.986 1.00 82.56 95 THR A O 1
ATOM 718 N N . HIS A 1 96 ? -25.440 -3.850 10.473 1.00 76.06 96 HIS A N 1
ATOM 719 C CA . HIS A 1 96 ? -25.466 -2.629 11.283 1.00 76.06 96 HIS A CA 1
ATOM 720 C C . HIS A 1 96 ? -26.534 -1.651 10.781 1.00 76.06 96 HIS A C 1
ATOM 722 O O . HIS A 1 96 ? -26.244 -0.578 10.235 1.00 76.06 96 HIS A O 1
ATOM 728 N N . ARG A 1 97 ? -27.803 -2.032 10.968 1.00 64.75 97 ARG A N 1
ATOM 729 C CA . ARG A 1 97 ? -28.961 -1.230 10.542 1.00 64.75 97 ARG A CA 1
ATOM 730 C C . ARG A 1 97 ? -29.187 0.032 11.393 1.00 64.75 97 ARG A C 1
ATOM 732 O O . ARG A 1 97 ? -29.774 0.983 10.895 1.00 64.75 97 ARG A O 1
ATOM 739 N N . ASN A 1 98 ? -28.703 0.061 12.639 1.00 63.84 98 ASN A N 1
ATOM 740 C CA . ASN A 1 98 ? -29.037 1.090 13.640 1.00 63.84 98 ASN A CA 1
ATOM 741 C C . ASN A 1 98 ? -27.933 2.144 13.892 1.00 63.84 98 ASN A C 1
ATOM 743 O O . ASN A 1 98 ? -27.882 2.755 14.954 1.00 63.84 98 ASN A O 1
ATOM 747 N N . ILE A 1 99 ? -27.007 2.340 12.950 1.00 70.94 99 ILE A N 1
ATOM 748 C CA . ILE A 1 99 ? -26.004 3.413 13.053 1.00 70.94 99 ILE A CA 1
ATOM 749 C C . ILE A 1 99 ? -26.621 4.695 12.477 1.00 70.94 99 ILE A C 1
ATOM 751 O O . ILE A 1 99 ? -27.104 4.673 11.343 1.00 70.94 99 ILE A O 1
ATOM 755 N N . SER A 1 100 ? -26.594 5.807 13.224 1.00 61.62 100 SER A N 1
ATOM 756 C CA . SER A 1 100 ? -26.975 7.134 12.712 1.00 61.62 100 SER A CA 1
ATOM 757 C C . SER A 1 100 ? -26.106 7.488 11.506 1.00 61.62 100 SER A C 1
ATOM 759 O O . SER A 1 100 ? -24.915 7.757 11.639 1.00 61.62 100 SER A O 1
ATOM 761 N N . ARG A 1 101 ? -26.693 7.429 10.306 1.00 65.44 101 ARG A N 1
ATOM 762 C CA . ARG A 1 101 ? -26.004 7.736 9.049 1.00 65.44 101 ARG A CA 1
ATOM 763 C C . ARG A 1 101 ? -26.150 9.219 8.732 1.00 65.44 101 ARG A C 1
ATOM 765 O O . ARG A 1 101 ? -27.257 9.667 8.450 1.00 65.44 101 ARG A O 1
ATOM 772 N N . ASP A 1 102 ? -25.024 9.924 8.722 1.00 64.44 102 ASP A N 1
ATOM 773 C CA . ASP A 1 102 ? -24.935 11.353 8.383 1.00 64.44 102 ASP A CA 1
ATOM 774 C C . ASP A 1 102 ? -25.123 11.609 6.871 1.00 64.44 102 ASP A C 1
ATOM 776 O O . ASP A 1 102 ? -25.551 12.675 6.444 1.00 64.44 102 ASP A O 1
ATOM 780 N N . LEU A 1 103 ? -24.887 10.582 6.041 1.00 60.62 103 LEU A N 1
ATOM 781 C CA . LEU A 1 103 ? -25.071 10.629 4.590 1.00 60.62 103 LEU A CA 1
ATOM 782 C C . LEU A 1 103 ? -26.075 9.553 4.137 1.00 60.62 103 LEU A C 1
ATOM 784 O O . LEU A 1 103 ? -25.773 8.354 4.125 1.00 60.62 103 LEU A O 1
ATOM 788 N N . ARG A 1 104 ? -27.290 9.978 3.769 1.00 57.53 104 ARG A N 1
ATOM 789 C CA . ARG A 1 104 ? -28.341 9.114 3.201 1.00 57.53 104 ARG A CA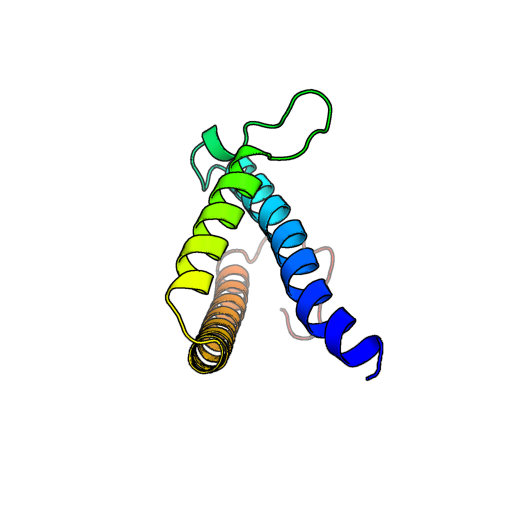 1
ATOM 790 C C . ARG A 1 104 ? -28.299 9.166 1.676 1.00 57.53 104 ARG A C 1
ATOM 792 O O . ARG A 1 104 ? -28.393 10.232 1.084 1.00 57.53 104 ARG A O 1
ATOM 799 N N . ILE A 1 105 ? -28.201 7.997 1.049 1.00 68.06 105 ILE A N 1
ATOM 800 C CA . ILE A 1 105 ? -28.366 7.818 -0.399 1.00 68.06 105 ILE A CA 1
ATOM 801 C C . ILE A 1 105 ? -29.735 7.184 -0.686 1.00 68.06 105 ILE A C 1
ATOM 803 O O . ILE A 1 105 ? -30.172 6.339 0.097 1.00 68.06 105 ILE A O 1
ATOM 807 N N . PRO A 1 106 ? -30.401 7.539 -1.802 1.00 57.25 106 PRO A N 1
ATOM 808 C CA . PRO A 1 106 ? -31.787 7.144 -2.084 1.00 57.25 106 PRO A CA 1
ATOM 809 C C . PRO A 1 106 ? -32.011 5.628 -2.232 1.00 57.25 106 PRO A C 1
ATOM 811 O O . PRO A 1 106 ? -33.139 5.169 -2.115 1.00 57.25 106 PRO A O 1
ATOM 814 N N . LEU A 1 107 ? -30.950 4.839 -2.437 1.00 59.78 107 LEU A N 1
ATOM 815 C CA . LEU A 1 107 ? -31.000 3.372 -2.540 1.00 59.78 107 LEU A CA 1
ATOM 816 C C . LEU A 1 107 ? -30.555 2.634 -1.259 1.00 59.78 107 LEU A C 1
ATOM 818 O O . LEU A 1 107 ? -30.226 1.452 -1.305 1.00 59.78 107 LEU A O 1
ATOM 822 N N . GLY A 1 108 ? -30.525 3.307 -0.107 1.00 56.78 108 GLY A N 1
ATOM 823 C CA . GLY A 1 108 ? -30.263 2.681 1.192 1.00 56.78 108 GLY A CA 1
ATOM 824 C C . GLY A 1 108 ? -31.406 2.933 2.168 1.00 56.78 108 GLY A C 1
ATOM 825 O O . GLY A 1 108 ? -31.411 3.975 2.821 1.00 56.78 108 GLY A O 1
ATOM 826 N N . ALA A 1 109 ? -32.352 1.994 2.249 1.00 45.84 109 ALA A N 1
ATOM 827 C CA . ALA A 1 109 ? -33.388 1.968 3.285 1.00 45.84 109 ALA A CA 1
ATOM 828 C C . ALA A 1 109 ? -32.813 1.674 4.683 1.00 45.84 109 ALA A C 1
ATOM 830 O O . ALA A 1 109 ? -31.758 1.000 4.775 1.00 45.84 109 ALA A O 1
#

pLDDT: mean 79.28, std 13.73, range [45.84, 97.31]

Sequence (109 aa):
MDLRAIATPTTVPLTLLLSQTRIFYTMAHDGSLPLVLAKLHSQTTTPWVSTLISGIFCALISGICPVDILGETTSTSALITYILIHISVVIMRLTHRNISRDLRIPLGA

Foldseek 3Di:
DDPVVPCVVVVVVVVVLVVVLVVQLVCVVVVVDPVLQVDADPPPRGSVVSSVVVVVVCVVCVVPDDPVVVVVVVVVVVVVVVVVVVVVVVVCLVVVVPDPDPDDDPPRD

Radius of gyration: 18.75 Å; chains: 1; bounding box: 47×25×43 Å